Protein AF-A0A656IP67-F1 (afdb_monomer_lite)

Secondary structure (DSSP, 8-state):
------TTSSHHHHHHHHTTS----SS--EETTEESTTS-HHHHHTT-----S----S--

Organism: Salmonella enteritidis (strain 2009K0958) (NCBI:txid1192586)

Foldseek 3Di:
DDDDDDPPPCPVVVVCVQLVVDPPDDDFHDDVNHTCPVPDSVVSCVVDDDDDPPPPDPDD

Radius of gyration: 12.57 Å; chains: 1; bounding box: 27×35×27 Å

pLDDT: mean 81.39, std 12.11, range [37.31, 94.06]

Structure (mmCIF, N/CA/C/O backbone):
data_AF-A0A656IP67-F1
#
_entry.id   AF-A0A656IP67-F1
#
loop_
_atom_site.group_PDB
_atom_site.id
_atom_site.type_symbol
_atom_site.label_atom_id
_atom_site.label_alt_id
_atom_site.label_comp_id
_atom_site.label_asym_id
_atom_site.label_entity_id
_atom_site.label_seq_id
_atom_site.pdbx_PDB_ins_code
_atom_site.Cartn_x
_atom_site.Cartn_y
_atom_site.Cartn_z
_atom_site.occupancy
_atom_site.B_iso_or_equiv
_atom_site.auth_seq_id
_atom_site.auth_comp_id
_atom_site.auth_asym_id
_atom_site.auth_atom_id
_atom_site.pdbx_PDB_model_num
ATOM 1 N N . MET A 1 1 ? -7.616 13.240 -10.279 1.00 82.12 1 MET A N 1
ATOM 2 C CA . MET A 1 1 ? -6.228 13.216 -9.766 1.00 82.12 1 MET A CA 1
ATOM 3 C C . MET A 1 1 ? -5.393 12.323 -10.663 1.00 82.12 1 MET A C 1
ATOM 5 O O . MET A 1 1 ? -5.908 11.297 -11.088 1.00 82.12 1 MET A O 1
ATOM 9 N N . GLY A 1 2 ? -4.160 12.716 -10.983 1.00 89.50 2 GLY A N 1
ATOM 10 C CA . GLY A 1 2 ? -3.247 11.917 -11.806 1.00 89.50 2 GLY A CA 1
ATOM 11 C C . GLY A 1 2 ? -2.009 11.511 -11.013 1.00 89.50 2 GLY A C 1
ATOM 12 O O . GLY A 1 2 ? -1.458 12.333 -10.287 1.00 89.50 2 GLY A O 1
ATOM 13 N N . ILE A 1 3 ? -1.575 10.257 -11.156 1.00 89.62 3 ILE A N 1
ATOM 14 C CA . ILE A 1 3 ? -0.326 9.744 -10.577 1.00 89.62 3 ILE A CA 1
ATOM 15 C C . ILE A 1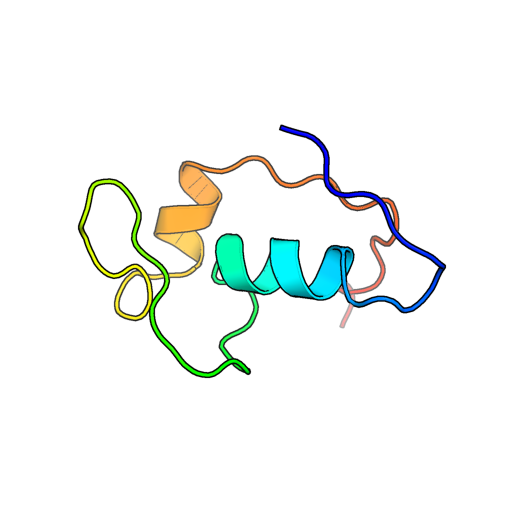 3 ? 0.636 9.478 -11.738 1.00 89.62 3 ILE A C 1
ATOM 17 O O . ILE A 1 3 ? 0.378 8.605 -12.567 1.00 89.62 3 ILE A O 1
ATOM 21 N N . ILE A 1 4 ? 1.742 10.221 -11.803 1.00 92.94 4 ILE A N 1
ATOM 22 C CA . ILE A 1 4 ? 2.764 10.098 -12.855 1.00 92.94 4 ILE A CA 1
ATOM 23 C C . ILE A 1 4 ? 4.094 9.607 -12.275 1.00 92.94 4 ILE A C 1
ATOM 25 O O . ILE A 1 4 ? 4.434 9.904 -11.135 1.00 92.94 4 ILE A O 1
ATOM 29 N N . GLY A 1 5 ? 4.849 8.832 -13.055 1.00 92.12 5 GLY A N 1
ATOM 30 C CA . GLY A 1 5 ? 6.148 8.291 -12.645 1.00 92.12 5 GLY A CA 1
ATOM 31 C C . GLY A 1 5 ? 6.692 7.261 -13.633 1.00 92.12 5 GLY A C 1
ATOM 32 O O . GLY A 1 5 ? 5.932 6.690 -14.421 1.00 92.12 5 GLY A O 1
ATOM 33 N N . THR A 1 6 ? 7.997 6.992 -13.574 1.00 94.06 6 THR A N 1
ATOM 34 C CA . THR A 1 6 ? 8.705 6.030 -14.442 1.00 94.06 6 THR A CA 1
ATOM 35 C C . THR A 1 6 ? 8.151 4.606 -14.323 1.00 94.06 6 THR A C 1
ATOM 37 O O . THR A 1 6 ? 7.469 4.262 -13.356 1.00 94.06 6 THR A O 1
ATOM 40 N N . SER A 1 7 ? 8.400 3.742 -15.311 1.00 89.62 7 SER A N 1
ATOM 41 C CA . SER A 1 7 ? 8.042 2.320 -15.177 1.00 89.62 7 SER A CA 1
ATOM 42 C C . SER A 1 7 ? 8.691 1.719 -13.921 1.00 89.62 7 SER A C 1
ATOM 44 O O . SER A 1 7 ? 9.822 2.060 -13.590 1.00 89.62 7 SER A O 1
ATOM 46 N N . GLY A 1 8 ? 7.956 0.883 -13.185 1.00 87.19 8 GLY A N 1
ATOM 47 C CA . GLY A 1 8 ? 8.427 0.313 -11.916 1.00 87.19 8 GLY A CA 1
ATOM 48 C C . GLY A 1 8 ? 8.343 1.241 -10.695 1.00 87.19 8 GLY A C 1
ATOM 49 O O . GLY A 1 8 ? 8.575 0.779 -9.586 1.00 87.19 8 GLY A O 1
ATOM 50 N N . SER A 1 9 ? 7.915 2.502 -10.837 1.00 90.75 9 SER A N 1
ATOM 51 C CA . SER A 1 9 ? 7.800 3.456 -9.713 1.00 90.75 9 SER A CA 1
ATOM 52 C C . SER A 1 9 ? 6.686 3.146 -8.692 1.00 90.75 9 SER A C 1
ATOM 54 O O . SER A 1 9 ? 6.331 4.008 -7.895 1.00 90.75 9 SER A O 1
ATOM 56 N N . GLY A 1 10 ? 6.052 1.972 -8.763 1.00 89.25 10 GLY A N 1
ATOM 57 C CA . GLY A 1 10 ? 5.019 1.551 -7.810 1.00 89.25 10 GLY A CA 1
ATOM 58 C C . GLY A 1 10 ? 3.599 2.074 -8.060 1.00 89.25 10 GLY A C 1
ATOM 59 O O . GLY A 1 10 ? 2.732 1.823 -7.235 1.00 89.25 10 GLY A O 1
ATOM 60 N N . LYS A 1 11 ? 3.306 2.738 -9.190 1.00 92.31 11 LYS A N 1
ATOM 61 C CA . LYS A 1 11 ? 1.954 3.275 -9.493 1.00 92.31 11 LYS A CA 1
ATOM 62 C C . LYS A 1 11 ? 0.853 2.218 -9.374 1.00 92.31 11 LYS A C 1
ATOM 64 O O . LYS A 1 11 ? -0.113 2.415 -8.652 1.00 92.31 11 LYS A O 1
ATOM 69 N N . SER A 1 12 ? 1.014 1.078 -10.049 1.00 89.31 12 SER A N 1
ATOM 70 C CA . SER A 1 12 ? 0.039 -0.016 -9.982 1.00 89.31 12 SER A CA 1
ATOM 71 C C . SER A 1 12 ? -0.034 -0.629 -8.585 1.00 89.31 12 SER A C 1
ATOM 73 O O . SER A 1 12 ? -1.119 -0.988 -8.148 1.00 89.31 12 SER A O 1
ATOM 75 N N . SER A 1 13 ? 1.090 -0.713 -7.868 1.00 89.88 13 SER A N 1
ATOM 76 C CA . SER A 1 13 ? 1.126 -1.198 -6.482 1.00 89.88 13 SER A CA 1
ATOM 77 C C . SER A 1 13 ? 0.366 -0.269 -5.535 1.00 89.88 13 SER A C 1
ATOM 79 O O . SER A 1 13 ? -0.359 -0.747 -4.671 1.00 89.88 13 SER A O 1
ATOM 81 N N . LEU A 1 14 ? 0.465 1.048 -5.739 1.00 89.56 14 LEU A N 1
ATOM 82 C CA . LEU A 1 14 ? -0.299 2.035 -4.984 1.00 89.56 14 LEU A CA 1
ATOM 83 C C . LEU A 1 14 ? -1.799 1.887 -5.246 1.00 89.56 14 LEU A C 1
ATOM 85 O O . LEU A 1 14 ? -2.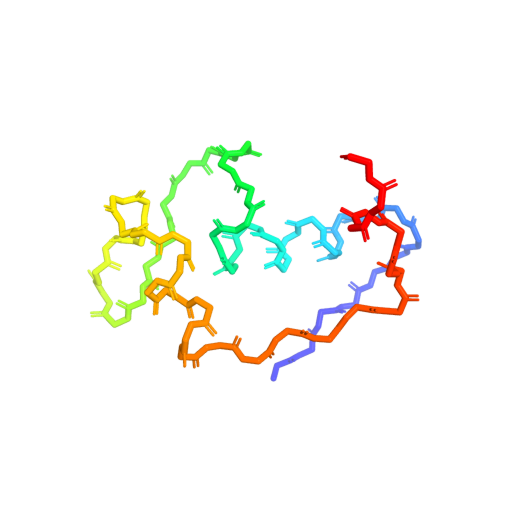573 1.859 -4.298 1.00 89.56 14 LEU A O 1
ATOM 89 N N . ILE A 1 15 ? -2.215 1.732 -6.508 1.00 89.06 15 ILE A N 1
ATOM 90 C CA . ILE A 1 15 ? -3.634 1.500 -6.814 1.00 89.06 15 ILE A CA 1
ATOM 91 C C . ILE A 1 15 ? -4.137 0.206 -6.158 1.00 89.06 15 ILE A C 1
ATOM 93 O O . ILE A 1 15 ? -5.215 0.227 -5.580 1.00 89.06 15 ILE A O 1
ATOM 97 N N . LYS A 1 16 ? -3.337 -0.870 -6.157 1.00 86.69 16 LYS A N 1
ATOM 98 C CA . LYS A 1 16 ? -3.670 -2.133 -5.470 1.00 86.69 16 LYS A CA 1
ATOM 99 C C . LYS A 1 16 ? -3.826 -1.979 -3.953 1.00 86.69 16 LYS A C 1
ATOM 101 O O . LYS A 1 16 ? -4.718 -2.583 -3.366 1.00 86.69 16 LYS A O 1
ATOM 106 N N . ALA A 1 17 ? -2.968 -1.181 -3.316 1.00 88.12 17 ALA A N 1
ATOM 107 C CA . ALA A 1 17 ? -3.088 -0.877 -1.890 1.00 88.12 17 ALA A CA 1
ATOM 108 C C . ALA A 1 17 ? -4.363 -0.067 -1.595 1.00 88.12 17 ALA A C 1
ATOM 110 O O . ALA A 1 17 ? -5.063 -0.340 -0.627 1.00 88.12 17 ALA A O 1
ATOM 111 N N . LEU A 1 18 ? -4.707 0.892 -2.463 1.00 87.69 18 LEU A N 1
ATOM 112 C CA . LEU A 1 18 ? -5.925 1.698 -2.331 1.00 87.69 18 LEU A CA 1
ATOM 113 C C . LEU A 1 18 ? -7.212 0.906 -2.603 1.00 87.69 18 LEU A C 1
ATOM 115 O O . LEU A 1 18 ? -8.251 1.236 -2.041 1.00 87.69 18 LEU A O 1
ATOM 119 N N . SER A 1 19 ? -7.156 -0.120 -3.454 1.00 83.19 19 SER A N 1
ATOM 120 C CA . SER A 1 19 ? -8.292 -0.998 -3.760 1.00 83.19 19 SER A CA 1
ATOM 121 C C . SER A 1 19 ? -8.439 -2.173 -2.792 1.00 83.19 19 SER A C 1
ATOM 123 O O . SER A 1 19 ? -9.241 -3.062 -3.056 1.00 83.19 19 SER A O 1
ATOM 125 N N . ASN A 1 20 ? -7.642 -2.213 -1.719 1.00 81.31 20 ASN A N 1
ATOM 126 C CA . ASN A 1 20 ? -7.569 -3.323 -0.767 1.00 81.31 20 ASN A CA 1
ATOM 127 C C . ASN A 1 20 ? -7.277 -4.696 -1.404 1.00 81.31 20 ASN A C 1
ATOM 129 O O . ASN A 1 20 ? -7.558 -5.735 -0.820 1.00 81.31 20 ASN A O 1
ATOM 133 N N . SER A 1 21 ? -6.666 -4.710 -2.594 1.00 78.19 21 SER A N 1
ATOM 134 C CA . SER A 1 21 ? -6.275 -5.946 -3.286 1.00 78.19 21 SER A CA 1
ATOM 135 C C . SER A 1 21 ? -4.851 -6.390 -2.925 1.00 78.19 21 SER A C 1
ATOM 137 O O . SER A 1 21 ? -4.268 -7.261 -3.570 1.00 78.19 21 SER A O 1
ATOM 139 N N . SER A 1 22 ? -4.208 -5.695 -1.983 1.00 78.94 22 SER A N 1
ATOM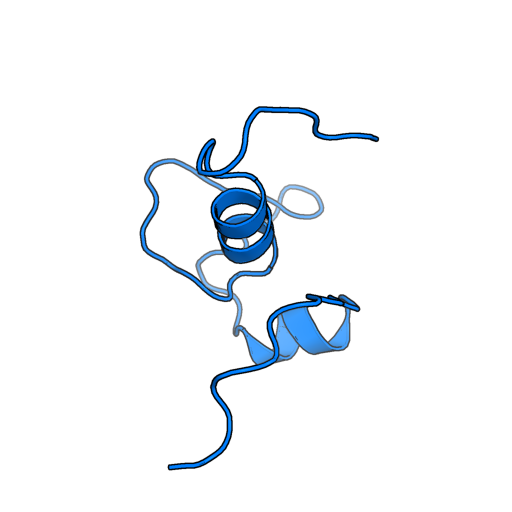 140 C CA . SER A 1 22 ? -2.861 -5.973 -1.489 1.00 78.94 22 SER A CA 1
ATOM 141 C C . SER A 1 22 ? -2.687 -5.369 -0.099 1.00 78.94 22 SER A C 1
ATOM 143 O O . SER A 1 22 ? -2.644 -4.150 0.036 1.00 78.94 22 SER A O 1
ATOM 145 N N . HIS A 1 23 ? -2.468 -6.219 0.903 1.00 76.44 23 HIS A N 1
ATOM 146 C CA . HIS A 1 23 ? -2.227 -5.818 2.297 1.00 76.44 23 HIS A CA 1
ATOM 147 C C . HIS A 1 23 ? -0.737 -5.594 2.622 1.00 76.44 23 HIS A C 1
ATOM 149 O O . HIS A 1 23 ? -0.362 -5.352 3.765 1.00 76.44 23 HIS A O 1
ATOM 155 N N . CYS A 1 24 ? 0.147 -5.680 1.623 1.00 81.00 24 CYS A N 1
ATOM 156 C CA . CYS A 1 24 ? 1.584 -5.462 1.795 1.00 81.00 24 CYS A CA 1
ATOM 157 C C . CYS A 1 24 ? 1.943 -3.965 1.765 1.00 81.00 24 CYS A C 1
ATOM 159 O O . CYS A 1 24 ? 2.596 -3.498 0.830 1.00 81.00 24 CYS A O 1
ATOM 161 N N . TYR A 1 25 ? 1.515 -3.206 2.774 1.00 85.38 25 TYR A N 1
ATOM 162 C CA . TYR A 1 25 ? 1.912 -1.810 2.985 1.00 85.38 25 TYR A CA 1
ATOM 163 C C . TYR A 1 25 ? 1.937 -1.464 4.481 1.00 85.38 25 TYR A C 1
ATOM 165 O O . TYR A 1 25 ? 1.385 -2.183 5.308 1.00 85.38 25 TYR A O 1
ATOM 173 N N . THR A 1 26 ? 2.587 -0.357 4.838 1.00 88.69 26 THR A N 1
ATOM 174 C CA . THR A 1 26 ? 2.545 0.216 6.191 1.00 88.69 26 THR A CA 1
ATOM 175 C C . THR A 1 26 ? 1.773 1.536 6.180 1.00 88.69 26 THR A C 1
ATOM 177 O O . THR A 1 26 ? 1.687 2.208 5.152 1.00 88.69 26 THR A O 1
ATOM 180 N N . GLY A 1 27 ? 1.194 1.911 7.3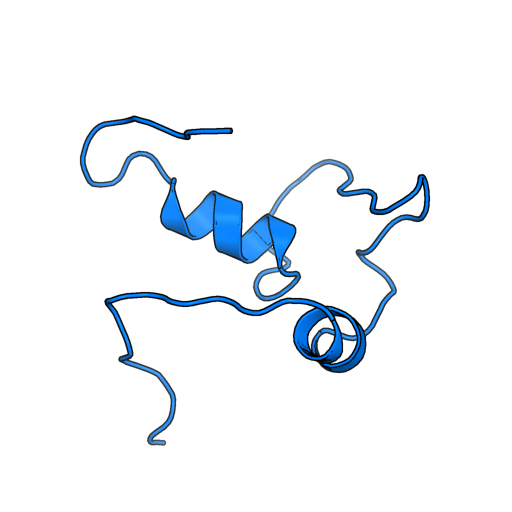24 1.00 88.50 27 GLY A N 1
ATOM 181 C CA . GLY A 1 27 ? 0.324 3.085 7.450 1.00 88.50 27 GLY A CA 1
ATOM 182 C C . GLY A 1 27 ? -1.162 2.729 7.379 1.00 88.50 27 GLY A C 1
ATOM 183 O O . GLY A 1 27 ? -1.541 1.588 7.627 1.00 88.50 27 GLY A O 1
ATOM 184 N N . THR A 1 28 ? -2.008 3.713 7.070 1.00 88.94 28 THR A N 1
ATOM 185 C CA . THR A 1 28 ? -3.470 3.552 7.068 1.00 88.94 28 THR A CA 1
ATOM 186 C C . THR A 1 28 ? -4.069 4.117 5.789 1.00 88.94 28 THR A C 1
ATOM 188 O O . THR A 1 28 ? -3.772 5.253 5.416 1.00 88.94 28 THR A O 1
ATOM 191 N N . VAL A 1 29 ? -4.961 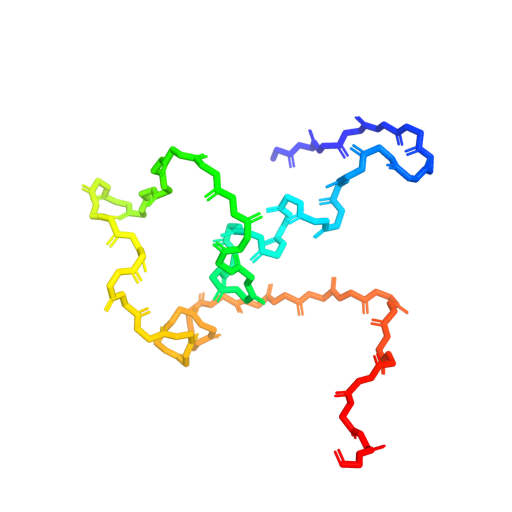3.354 5.158 1.00 89.38 29 VAL A N 1
ATOM 192 C CA . VAL A 1 29 ? -5.800 3.826 4.054 1.00 89.38 29 VAL A CA 1
ATOM 193 C C . VAL A 1 29 ? -7.214 4.007 4.592 1.00 89.38 29 VAL A C 1
ATOM 195 O O . VAL A 1 29 ? -7.751 3.120 5.250 1.00 89.38 29 VAL A O 1
ATOM 198 N N . LYS A 1 30 ? -7.812 5.177 4.353 1.00 90.19 30 LYS A N 1
ATOM 199 C CA . LYS A 1 30 ? -9.165 5.486 4.823 1.00 90.19 30 LYS A CA 1
ATOM 200 C C . LYS A 1 30 ? -10.060 5.896 3.670 1.00 90.19 30 LYS A C 1
ATOM 202 O O . LYS A 1 30 ? -9.685 6.765 2.884 1.00 90.19 30 LYS A O 1
ATOM 207 N N . LEU A 1 31 ? -11.264 5.342 3.634 1.00 87.56 31 LEU A N 1
ATOM 208 C CA . LEU A 1 31 ? -12.348 5.787 2.768 1.00 87.56 31 LEU A CA 1
ATOM 209 C C . LEU A 1 31 ? -13.412 6.433 3.651 1.00 87.56 31 LEU A C 1
ATOM 211 O O . LEU A 1 31 ? -13.867 5.828 4.615 1.00 87.56 31 LEU A O 1
ATOM 215 N N . ASN A 1 32 ? -13.775 7.686 3.376 1.00 88.00 32 ASN A N 1
ATOM 216 C CA . ASN A 1 32 ? -14.720 8.447 4.207 1.00 88.00 32 ASN A CA 1
ATOM 217 C C . ASN A 1 32 ? -14.357 8.433 5.707 1.00 88.00 32 ASN A C 1
ATOM 219 O O . ASN A 1 32 ? -15.224 8.324 6.569 1.00 88.00 32 ASN A O 1
ATOM 223 N N . ASN A 1 33 ? -13.059 8.537 6.017 1.00 88.50 33 ASN A N 1
ATOM 224 C CA . ASN A 1 33 ? -12.508 8.492 7.377 1.00 88.50 33 ASN A CA 1
ATOM 225 C C . ASN A 1 33 ? -12.618 7.128 8.099 1.00 88.50 33 ASN A C 1
ATOM 227 O O . ASN A 1 33 ? -12.196 7.022 9.251 1.00 88.50 33 ASN A O 1
ATOM 231 N N . VAL A 1 34 ? -13.109 6.087 7.422 1.00 87.94 34 VAL A N 1
ATOM 232 C CA . VAL A 1 34 ? -13.146 4.697 7.899 1.00 87.94 34 VAL A CA 1
ATOM 233 C C . VAL A 1 34 ? -11.917 3.962 7.373 1.00 87.94 34 VAL A C 1
ATOM 235 O O . VAL A 1 34 ? -11.612 4.049 6.187 1.00 87.94 34 VAL A O 1
ATOM 238 N N . ASP A 1 35 ? -11.190 3.276 8.254 1.00 88.38 35 ASP A N 1
ATOM 239 C CA . ASP A 1 35 ? -10.078 2.407 7.855 1.00 88.38 35 ASP A CA 1
ATOM 240 C C . ASP A 1 35 ? -10.607 1.264 6.985 1.00 88.38 35 ASP A C 1
ATOM 242 O O . ASP A 1 35 ? -11.575 0.603 7.364 1.00 88.38 35 ASP A O 1
ATOM 246 N N . ILE A 1 36 ? -9.997 1.060 5.817 1.00 87.25 36 ILE A N 1
ATOM 247 C CA . ILE A 1 36 ? -10.429 0.024 4.872 1.00 87.25 36 ILE A CA 1
ATOM 248 C C . ILE A 1 36 ? -9.754 -1.328 5.111 1.00 87.25 36 ILE A C 1
ATOM 250 O O . ILE A 1 36 ? -10.235 -2.335 4.610 1.00 87.25 36 ILE A O 1
ATOM 254 N N . THR A 1 37 ? -8.688 -1.363 5.914 1.00 85.19 37 THR A N 1
ATOM 255 C CA . THR A 1 37 ? -7.944 -2.587 6.250 1.00 85.19 37 THR A CA 1
ATOM 256 C C . THR A 1 37 ? -8.824 -3.720 6.816 1.00 85.19 37 THR A C 1
ATOM 258 O O . THR A 1 37 ? -8.595 -4.870 6.452 1.00 85.19 37 THR A O 1
ATOM 261 N N . PRO A 1 38 ? -9.824 -3.466 7.693 1.00 83.38 38 PRO A N 1
ATOM 262 C CA . PRO A 1 38 ? -10.707 -4.521 8.200 1.00 83.38 38 PRO A CA 1
ATOM 263 C C . PRO A 1 38 ? -11.887 -4.862 7.271 1.00 83.38 38 PRO A C 1
ATOM 265 O O . PRO A 1 38 ? -12.658 -5.762 7.596 1.00 83.38 38 PRO A O 1
ATOM 268 N N . ILE A 1 39 ? -12.080 -4.132 6.168 1.00 84.06 39 ILE A N 1
ATOM 269 C CA . ILE A 1 39 ? -13.196 -4.337 5.235 1.00 84.06 39 ILE A CA 1
ATOM 270 C C . ILE A 1 39 ? -12.808 -5.434 4.234 1.00 84.06 39 ILE A C 1
ATOM 272 O O . ILE A 1 39 ? -11.654 -5.506 3.810 1.00 84.06 39 ILE A O 1
ATOM 276 N N . SER A 1 40 ? -13.758 -6.287 3.837 1.00 81.69 40 SER A N 1
ATOM 277 C CA . SER A 1 40 ? -13.497 -7.310 2.819 1.00 81.69 40 SER A CA 1
ATOM 278 C C . SER A 1 40 ? -13.070 -6.676 1.492 1.00 81.69 40 SER A C 1
ATOM 280 O O . SER A 1 40 ? -13.576 -5.625 1.089 1.00 81.69 40 SER A O 1
ATOM 282 N N . GLU A 1 41 ? -12.164 -7.341 0.774 1.00 79.56 41 GLU A N 1
ATOM 283 C CA . GLU A 1 41 ? -11.814 -6.971 -0.599 1.00 79.56 41 GLU A CA 1
ATOM 284 C C . GLU A 1 41 ? -13.064 -6.943 -1.497 1.00 79.56 41 GLU A C 1
ATOM 286 O O . GLU A 1 41 ? -13.213 -6.019 -2.294 1.00 79.56 41 GLU A O 1
ATOM 291 N N . ASP A 1 42 ? -14.002 -7.878 -1.310 1.00 81.81 42 ASP A N 1
ATOM 292 C CA . ASP A 1 42 ? -15.246 -7.951 -2.089 1.00 81.81 42 ASP A CA 1
ATOM 293 C C . ASP A 1 42 ? -16.151 -6.726 -1.875 1.00 81.81 42 ASP A C 1
ATOM 295 O O . ASP A 1 42 ? -16.707 -6.187 -2.834 1.00 81.81 42 ASP A O 1
ATOM 299 N N . ASP A 1 43 ? -16.260 -6.239 -0.634 1.00 83.31 43 ASP A N 1
ATOM 300 C CA . ASP A 1 43 ? -17.084 -5.070 -0.294 1.00 83.31 43 ASP A CA 1
ATOM 301 C C . ASP A 1 43 ? -16.531 -3.797 -0.951 1.00 83.31 43 ASP A C 1
ATOM 303 O O . ASP A 1 43 ? -17.277 -2.952 -1.461 1.00 83.31 43 ASP A O 1
ATOM 307 N N . ILE A 1 44 ? -15.201 -3.674 -0.987 1.00 82.94 44 ILE A N 1
ATOM 308 C CA . ILE A 1 44 ? -14.512 -2.545 -1.618 1.00 82.94 44 ILE A CA 1
ATOM 309 C C . ILE A 1 44 ? -14.600 -2.648 -3.139 1.00 82.94 44 ILE A C 1
ATOM 311 O O . ILE A 1 44 ? -14.932 -1.658 -3.796 1.00 82.94 44 ILE A O 1
ATOM 315 N N . GLN A 1 45 ? -14.359 -3.830 -3.711 1.00 81.12 45 GLN A N 1
ATOM 316 C CA . GLN A 1 45 ? -14.443 -4.055 -5.156 1.00 81.12 45 GLN A CA 1
ATOM 317 C C . GLN A 1 45 ? -15.871 -3.921 -5.695 1.00 81.12 45 GLN A C 1
ATOM 319 O O . GLN A 1 45 ? -16.044 -3.479 -6.830 1.00 81.12 45 GLN A O 1
ATOM 324 N N . SER A 1 46 ? -16.902 -4.197 -4.890 1.00 83.06 46 SER A N 1
ATOM 325 C CA . SER A 1 46 ? -18.292 -3.935 -5.286 1.00 83.06 46 SER A CA 1
ATOM 326 C C . SER A 1 46 ? -18.572 -2.445 -5.512 1.00 83.06 46 SER A C 1
ATOM 328 O O . SER A 1 46 ? -19.489 -2.101 -6.260 1.00 83.06 46 SER A O 1
ATOM 330 N N . CYS A 1 47 ? -17.807 -1.560 -4.871 1.00 81.81 47 CYS A N 1
ATOM 331 C CA . CYS A 1 47 ? -17.968 -0.109 -4.979 1.00 81.81 47 CYS A CA 1
ATOM 332 C C . CYS A 1 47 ? -16.896 0.552 -5.864 1.00 81.81 47 CYS A C 1
ATOM 334 O O . CYS A 1 47 ? -17.007 1.741 -6.173 1.00 81.81 47 CYS A O 1
ATOM 336 N N . LEU A 1 48 ? -15.857 -0.187 -6.267 1.00 82.19 48 LEU A N 1
ATOM 337 C CA . LEU A 1 48 ? -14.678 0.336 -6.952 1.00 82.19 48 LEU A CA 1
ATOM 338 C C . LEU A 1 48 ? -14.422 -0.412 -8.264 1.00 82.19 48 LEU A C 1
ATOM 340 O O . LEU A 1 48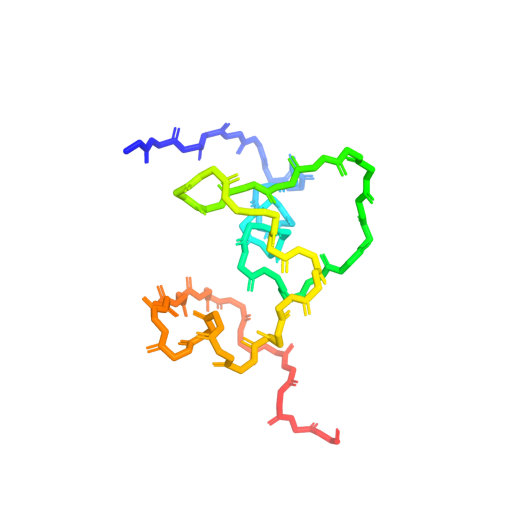 ? -14.028 -1.573 -8.283 1.00 82.19 48 LEU A O 1
ATOM 344 N N . ALA A 1 49 ? -14.567 0.292 -9.385 1.00 80.56 49 ALA A N 1
ATOM 345 C CA . ALA A 1 49 ? -14.170 -0.227 -10.688 1.00 80.56 49 ALA A CA 1
ATOM 346 C C . ALA A 1 49 ? -12.665 -0.005 -10.911 1.00 80.56 49 ALA A C 1
ATOM 348 O O . ALA A 1 49 ? -12.211 1.127 -11.093 1.00 80.56 49 ALA A O 1
ATOM 349 N N . TYR A 1 50 ? -11.887 -1.088 -10.925 1.00 80.69 50 TYR A N 1
ATOM 350 C CA . TYR A 1 50 ? -10.457 -1.067 -11.241 1.00 80.69 50 TYR A CA 1
ATOM 351 C C . TYR A 1 50 ? -10.191 -1.692 -12.614 1.00 80.69 50 TYR A C 1
ATOM 353 O O . TYR A 1 50 ? -10.533 -2.846 -12.861 1.00 80.69 50 TYR A O 1
ATOM 361 N N . HIS A 1 51 ? -9.541 -0.942 -13.507 1.00 79.88 51 HIS A N 1
ATOM 362 C CA . HIS A 1 51 ? -9.053 -1.451 -14.788 1.00 79.88 51 HIS A CA 1
ATOM 363 C C . HIS A 1 51 ? -7.522 -1.433 -14.808 1.00 79.88 51 HIS A C 1
ATOM 365 O O . HIS A 1 51 ? -6.898 -0.377 -14.690 1.00 79.88 51 HIS A O 1
ATOM 371 N N . SER A 1 52 ? -6.919 -2.608 -14.986 1.00 74.44 52 SER A N 1
ATOM 372 C CA . SER A 1 52 ? -5.482 -2.782 -15.196 1.00 74.44 52 SER A CA 1
ATOM 373 C C . SER A 1 52 ? -5.240 -3.415 -16.555 1.00 74.44 52 SER A C 1
ATOM 375 O O . SER A 1 52 ? -5.817 -4.453 -16.865 1.00 74.44 52 SER A O 1
ATOM 377 N N . THR A 1 53 ? -4.328 -2.847 -17.341 1.00 65.88 53 THR A N 1
ATOM 378 C CA . THR A 1 53 ? -3.904 -3.414 -18.633 1.00 65.88 53 THR A CA 1
ATOM 379 C C . THR A 1 53 ? -3.143 -4.740 -18.477 1.00 65.88 53 THR A C 1
ATOM 381 O O . THR A 1 53 ? -2.951 -5.460 -19.451 1.00 65.88 53 THR A O 1
ATOM 384 N N . ASN A 1 54 ? -2.720 -5.102 -17.260 1.00 62.91 54 ASN A N 1
ATOM 385 C CA . ASN A 1 54 ? -2.085 -6.389 -16.979 1.00 62.91 54 ASN A CA 1
ATOM 386 C C . ASN A 1 54 ? -3.092 -7.330 -16.291 1.00 62.91 54 ASN A C 1
ATOM 388 O O . ASN A 1 54 ? -3.254 -7.278 -15.072 1.00 62.91 54 ASN A O 1
ATOM 392 N N . ILE A 1 55 ? -3.786 -8.146 -17.095 1.00 58.53 55 ILE A N 1
ATOM 393 C CA . ILE A 1 55 ? -4.854 -9.081 -16.685 1.00 58.53 55 ILE A CA 1
ATOM 394 C C . ILE A 1 55 ? -4.300 -10.510 -16.482 1.00 58.53 55 ILE A C 1
ATOM 396 O O . ILE A 1 55 ? -4.978 -11.500 -16.750 1.00 58.53 55 ILE A O 1
ATOM 400 N N . LEU A 1 56 ? -3.045 -10.661 -16.049 1.00 58.56 56 LEU A N 1
ATOM 401 C CA . LEU A 1 56 ? -2.475 -11.986 -15.794 1.00 58.56 56 LEU A CA 1
ATOM 402 C C . LEU A 1 56 ? -2.677 -12.360 -14.318 1.00 58.56 56 LEU A C 1
ATOM 404 O O . LEU A 1 56 ? -1.931 -11.901 -13.456 1.00 58.56 56 LEU A O 1
ATOM 408 N N . GLY A 1 57 ? -3.711 -13.157 -14.021 1.00 56.69 57 GLY A N 1
ATOM 409 C CA . GLY A 1 57 ? -3.920 -13.660 -12.654 1.00 56.69 57 GLY A CA 1
ATOM 410 C C . GLY A 1 57 ? -5.268 -14.290 -12.283 1.00 56.69 57 GLY A C 1
ATOM 411 O O . GLY A 1 57 ? -5.506 -14.474 -11.097 1.00 56.69 57 GLY A O 1
ATOM 412 N N . LYS A 1 58 ? -6.161 -14.628 -13.224 1.00 47.16 58 LYS A N 1
ATOM 413 C CA . LYS A 1 58 ? -7.327 -15.497 -12.941 1.00 47.16 58 LYS A CA 1
ATOM 414 C C . LYS A 1 58 ? -7.404 -16.653 -13.940 1.00 47.16 58 LYS A C 1
ATOM 416 O O . LYS A 1 58 ? -8.305 -16.712 -14.764 1.00 47.16 58 LYS A O 1
ATOM 421 N N . ILE A 1 59 ? -6.405 -17.529 -13.894 1.00 43.25 59 ILE A N 1
ATOM 422 C CA . ILE A 1 59 ? -6.423 -18.892 -14.451 1.00 43.25 59 ILE A CA 1
ATOM 423 C C . ILE A 1 59 ? -5.285 -19.663 -13.781 1.00 43.25 59 ILE A C 1
ATOM 425 O O . ILE A 1 59 ? -4.184 -19.739 -14.320 1.00 43.25 59 ILE A O 1
ATOM 429 N N . THR A 1 60 ? -5.526 -20.119 -12.554 1.00 37.31 60 THR A N 1
ATOM 430 C CA . THR A 1 60 ? -5.152 -21.421 -11.962 1.00 37.31 60 THR A CA 1
ATOM 431 C C . THR A 1 60 ? -5.602 -21.387 -10.509 1.00 37.31 60 THR A C 1
ATOM 433 O O . THR A 1 60 ? -5.260 -20.398 -9.824 1.00 37.31 60 THR A O 1
#

InterPro domains:
  IPR003439 ABC transporter-like, ATP-binding domain [PF00005] (1-48)
  IPR027417 P-loop containing nucleoside triphosphate hydrolase [G3DSA:3.40.50.300] (1-58)
  IPR027417 P-loop containing nucleoside triphosphate hydrolase [SSF52540] (2-53)

Sequence (60 aa):
MGIIGTSGSGKSSLIKALSNSSHCYTGTVKLNNVDITPISEDDIQSCLAYHSTNILGKIT